Protein AF-A0A1I5Y0S0-F1 (afdb_monomer)

Foldseek 3Di:
DDFQQADWDWDADPVRDTDIDGLVCLLVQHWDQDPVRDIDGRHDVPCPSVVVRVVVVVVVVVVVVVVVVVVD

pLDDT: mean 87.16, std 6.03, range [52.88, 92.38]

Nearest PDB structures (foldseek):
  4ola-assembly1_A  TM=5.461E-01  e=3.060E+00  Homo sapiens
  4adx-assembly1_4  TM=3.972E-01  e=1.571E+00  Methanothermobacter thermautotrophicus str. Delta H
  6qik-assembly1_g  TM=3.978E-01  e=7.784E+00  Saccharomyces cerevisiae

Structure (mmCIF, N/CA/C/O backbone):
data_AF-A0A1I5Y0S0-F1
#
_entry.id   AF-A0A1I5Y0S0-F1
#
loop_
_atom_site.group_PDB
_atom_site.id
_atom_site.type_symbol
_atom_site.label_atom_id
_atom_site.label_alt_id
_atom_site.label_comp_id
_atom_site.label_asym_id
_atom_site.label_entity_id
_atom_site.label_seq_id
_atom_site.pdbx_PDB_ins_code
_atom_site.Cartn_x
_atom_site.Cartn_y
_atom_site.Cartn_z
_atom_site.occupancy
_atom_site.B_iso_or_equiv
_atom_site.auth_seq_id
_atom_site.auth_comp_id
_atom_site.auth_asym_id
_atom_site.auth_atom_id
_atom_site.pdbx_PDB_model_num
ATOM 1 N N . MET A 1 1 ? -11.417 -5.536 12.314 1.00 71.69 1 MET A N 1
ATOM 2 C CA . MET A 1 1 ? -10.996 -4.122 12.284 1.00 71.69 1 MET A CA 1
ATOM 3 C C . MET A 1 1 ? -10.490 -3.806 10.886 1.00 71.69 1 MET A C 1
ATOM 5 O O . MET A 1 1 ? -9.601 -4.508 10.414 1.00 71.69 1 MET A O 1
ATOM 9 N N . PHE A 1 2 ? -11.105 -2.832 10.215 1.00 83.00 2 PHE A N 1
ATOM 10 C CA . PHE A 1 2 ? -10.672 -2.352 8.900 1.00 83.00 2 PHE A CA 1
ATOM 11 C C . PHE A 1 2 ? -9.261 -1.747 8.987 1.00 83.00 2 PHE A C 1
ATOM 13 O O . PHE A 1 2 ? -8.932 -1.111 9.991 1.00 83.00 2 PHE A O 1
ATOM 20 N N . ASP A 1 3 ? -8.430 -1.973 7.968 1.00 84.38 3 ASP A N 1
ATOM 21 C CA . ASP A 1 3 ? -7.073 -1.428 7.900 1.00 84.38 3 ASP A CA 1
ATOM 22 C C . ASP A 1 3 ? -6.684 -1.099 6.455 1.00 84.38 3 ASP A C 1
ATOM 24 O O . ASP A 1 3 ? -6.328 -1.984 5.673 1.00 84.38 3 ASP A O 1
ATOM 28 N N . LEU A 1 4 ? -6.713 0.192 6.125 1.00 88.12 4 LEU A N 1
ATOM 29 C CA . LEU A 1 4 ? -6.380 0.704 4.799 1.00 88.12 4 LEU A CA 1
ATOM 30 C C . LEU A 1 4 ? -4.911 0.469 4.426 1.00 88.12 4 LEU A C 1
ATOM 32 O O . LEU A 1 4 ? -4.574 0.450 3.252 1.00 88.12 4 LEU A O 1
ATOM 36 N N . SER A 1 5 ? -4.005 0.252 5.383 1.00 87.19 5 SER A N 1
ATOM 37 C CA . SER A 1 5 ? -2.592 0.010 5.053 1.00 87.19 5 SER A CA 1
ATOM 38 C C . SER A 1 5 ? -2.385 -1.268 4.224 1.00 87.19 5 SER A C 1
ATOM 40 O O . SER A 1 5 ? -1.426 -1.365 3.456 1.00 87.19 5 SER A O 1
ATOM 42 N N . LYS A 1 6 ? -3.311 -2.229 4.343 1.00 90.50 6 LYS A N 1
ATOM 43 C CA . LYS A 1 6 ? -3.280 -3.530 3.660 1.00 90.50 6 LYS A CA 1
ATOM 44 C C . LYS A 1 6 ? -3.966 -3.520 2.293 1.00 90.50 6 LYS A C 1
ATOM 46 O O . LYS A 1 6 ? -3.915 -4.538 1.602 1.00 90.50 6 LYS A O 1
ATOM 51 N N . GLU A 1 7 ? -4.595 -2.407 1.913 1.00 89.06 7 GLU A N 1
ATOM 52 C CA . GLU A 1 7 ? -5.186 -2.234 0.583 1.00 89.06 7 GLU A CA 1
ATOM 53 C C . GLU A 1 7 ? -4.127 -2.381 -0.506 1.00 89.06 7 GLU A C 1
ATOM 55 O O . GLU A 1 7 ? -2.978 -1.945 -0.349 1.00 89.06 7 GLU A O 1
ATOM 60 N N . LYS A 1 8 ? -4.530 -3.018 -1.605 1.00 90.81 8 LYS A N 1
ATOM 61 C CA . LYS A 1 8 ? -3.654 -3.347 -2.727 1.00 90.81 8 LYS A CA 1
ATOM 62 C C . LYS A 1 8 ? -3.780 -2.274 -3.798 1.00 90.81 8 LYS A C 1
ATOM 64 O O . LYS A 1 8 ? -4.879 -1.903 -4.189 1.00 90.81 8 LYS A O 1
ATOM 69 N N . ILE A 1 9 ? -2.646 -1.824 -4.311 1.00 88.12 9 ILE A N 1
ATOM 70 C CA . ILE A 1 9 ? -2.549 -0.872 -5.411 1.00 88.12 9 ILE A CA 1
ATOM 71 C C . ILE A 1 9 ? -1.810 -1.506 -6.586 1.00 88.12 9 ILE A C 1
ATOM 73 O O . ILE A 1 9 ? -0.830 -2.237 -6.409 1.00 88.12 9 ILE A O 1
ATOM 77 N N . ASP A 1 10 ? -2.279 -1.193 -7.790 1.00 91.00 10 ASP A N 1
ATOM 78 C CA . ASP A 1 10 ? -1.617 -1.578 -9.028 1.00 91.00 10 ASP A CA 1
ATOM 79 C C . ASP A 1 10 ? -0.525 -0.564 -9.372 1.00 91.00 10 ASP A C 1
ATOM 81 O O . ASP A 1 10 ? -0.779 0.619 -9.599 1.00 91.00 10 ASP A O 1
ATOM 85 N N . VAL A 1 11 ? 0.707 -1.052 -9.459 1.00 88.81 11 VAL A N 1
ATOM 86 C CA . VAL A 1 11 ? 1.884 -0.282 -9.851 1.00 88.81 11 VAL A CA 1
ATOM 87 C C . VAL A 1 11 ? 2.305 -0.743 -11.236 1.00 88.81 11 VAL A C 1
ATOM 89 O O . VAL A 1 11 ? 2.756 -1.875 -11.430 1.00 88.81 11 VAL A O 1
ATOM 92 N N . LYS A 1 12 ? 2.139 0.131 -12.227 1.00 89.06 12 LYS A N 1
ATOM 93 C CA . LYS A 1 12 ? 2.551 -0.149 -13.601 1.00 89.06 12 LYS A CA 1
ATOM 94 C C . LYS A 1 12 ? 4.034 0.177 -13.772 1.00 89.06 12 LYS A C 1
ATOM 96 O O . LYS A 1 12 ? 4.474 1.271 -13.442 1.00 89.06 12 LYS A O 1
ATOM 101 N N . CYS A 1 13 ? 4.786 -0.781 -14.298 1.00 87.31 13 CYS A N 1
ATOM 102 C CA . CYS A 1 13 ? 6.151 -0.582 -14.761 1.00 87.31 13 CYS A CA 1
ATOM 103 C C . CYS A 1 13 ? 6.154 -0.018 -16.188 1.00 87.31 13 CYS A C 1
ATOM 105 O O . CYS A 1 13 ? 5.262 -0.335 -16.978 1.00 87.31 13 CYS A O 1
ATOM 107 N N . ASP A 1 14 ? 7.201 0.719 -16.553 1.00 85.50 14 ASP A N 1
ATOM 108 C CA . ASP A 1 14 ? 7.380 1.281 -17.900 1.00 85.50 14 ASP A CA 1
ATOM 109 C C . ASP A 1 14 ? 7.393 0.209 -19.001 1.00 85.50 14 ASP A C 1
ATOM 111 O O . ASP A 1 14 ? 6.912 0.442 -20.105 1.00 85.50 14 ASP A O 1
ATOM 115 N N . CYS A 1 15 ? 7.834 -1.015 -18.687 1.00 87.62 15 CYS A N 1
ATOM 116 C CA . CYS A 1 15 ? 7.758 -2.159 -19.606 1.00 87.62 15 CYS A CA 1
ATOM 117 C C . CYS A 1 15 ? 6.330 -2.702 -19.834 1.00 87.62 15 CYS A C 1
ATOM 119 O O . CYS A 1 15 ? 6.152 -3.716 -20.505 1.00 87.62 15 CYS A O 1
ATOM 121 N N . GLY A 1 16 ? 5.309 -2.089 -19.227 1.00 88.25 16 GLY A N 1
ATOM 122 C CA . GLY A 1 16 ? 3.903 -2.474 -19.350 1.00 88.25 16 GLY A CA 1
ATOM 123 C C . GLY A 1 16 ? 3.425 -3.524 -18.342 1.00 88.25 16 GLY A C 1
ATOM 124 O O . GLY A 1 16 ? 2.218 -3.738 -18.227 1.00 88.25 16 GLY A O 1
ATOM 125 N N . ARG A 1 17 ? 4.330 -4.149 -17.574 1.00 88.12 17 ARG A N 1
ATOM 126 C CA . ARG A 1 17 ? 3.971 -5.104 -16.510 1.00 88.12 17 ARG A CA 1
ATOM 127 C C . ARG A 1 17 ? 3.311 -4.397 -15.328 1.00 88.12 17 ARG A C 1
ATOM 129 O O . ARG A 1 17 ? 3.680 -3.279 -14.976 1.00 88.12 17 ARG A O 1
ATOM 136 N N . LYS A 1 18 ? 2.350 -5.071 -14.697 1.00 90.94 18 LYS A N 1
ATOM 137 C CA . LYS A 1 18 ? 1.698 -4.611 -13.467 1.00 90.94 18 LYS A CA 1
ATOM 138 C C . LYS A 1 18 ? 2.260 -5.364 -12.268 1.00 90.94 18 LYS A C 1
ATOM 140 O O . LYS A 1 18 ? 2.492 -6.569 -12.341 1.00 90.94 18 LYS A O 1
ATOM 145 N N . HIS A 1 19 ? 2.441 -4.646 -11.172 1.00 89.81 19 HIS A N 1
ATOM 146 C CA . HIS A 1 19 ? 2.848 -5.180 -9.884 1.00 89.81 19 HIS A CA 1
ATOM 147 C C . HIS A 1 19 ? 1.798 -4.822 -8.849 1.00 89.81 19 HIS A C 1
ATOM 149 O O . HIS A 1 19 ? 1.284 -3.709 -8.845 1.00 89.81 19 HIS A O 1
ATOM 155 N N . ILE A 1 20 ? 1.517 -5.759 -7.955 1.00 91.88 20 ILE A N 1
ATOM 156 C CA . ILE A 1 20 ? 0.631 -5.516 -6.825 1.00 91.88 20 ILE A CA 1
ATOM 157 C C . ILE A 1 20 ? 1.506 -5.114 -5.643 1.00 91.88 20 ILE A C 1
ATOM 159 O O . ILE A 1 20 ? 2.388 -5.872 -5.235 1.00 91.88 20 ILE A O 1
ATOM 163 N N . ALA A 1 21 ? 1.258 -3.928 -5.103 1.00 90.88 21 ALA A N 1
ATOM 164 C CA . ALA A 1 21 ? 1.868 -3.440 -3.873 1.00 90.88 21 ALA A CA 1
ATOM 165 C C . ALA A 1 21 ? 0.781 -3.082 -2.864 1.00 90.88 21 ALA A C 1
ATOM 167 O O . ALA A 1 21 ? -0.389 -2.996 -3.218 1.00 90.88 21 ALA A O 1
ATOM 168 N N . THR A 1 22 ? 1.151 -2.868 -1.608 1.00 91.94 22 THR A N 1
ATOM 169 C CA . THR A 1 22 ? 0.225 -2.330 -0.604 1.00 91.94 22 THR A CA 1
ATOM 170 C C . THR A 1 22 ? 0.456 -0.841 -0.371 1.00 91.94 22 THR A C 1
ATOM 172 O O . THR A 1 22 ? 1.550 -0.325 -0.621 1.00 91.94 22 THR A O 1
ATOM 175 N N . LEU A 1 23 ? -0.543 -0.139 0.171 1.00 88.81 23 LEU A N 1
ATOM 176 C CA . LEU A 1 23 ? -0.335 1.228 0.669 1.00 88.81 23 LEU A CA 1
ATOM 177 C C . LEU A 1 23 ? 0.758 1.272 1.749 1.00 88.81 23 LEU A C 1
ATOM 179 O O . LEU A 1 23 ? 1.549 2.215 1.790 1.00 88.81 23 LEU A O 1
ATOM 183 N N . GLN A 1 24 ? 0.878 0.221 2.565 1.00 89.56 24 GLN A N 1
ATOM 184 C CA . GLN A 1 24 ? 1.977 0.071 3.515 1.00 89.56 24 GLN A CA 1
ATOM 185 C C . GLN A 1 24 ? 3.348 -0.001 2.826 1.00 89.56 24 GLN A C 1
ATOM 187 O O . GLN A 1 24 ? 4.299 0.613 3.311 1.00 89.56 24 GLN A O 1
ATOM 192 N N . ASP A 1 25 ? 3.472 -0.707 1.698 1.00 90.69 25 ASP A N 1
ATOM 193 C CA . ASP A 1 25 ? 4.721 -0.750 0.927 1.00 90.69 25 ASP A CA 1
ATOM 194 C C . ASP A 1 25 ? 5.113 0.651 0.417 1.00 90.69 25 ASP A C 1
ATOM 196 O O . ASP A 1 25 ? 6.298 0.994 0.427 1.00 90.69 25 ASP A O 1
ATOM 200 N N . ALA A 1 26 ? 4.133 1.483 0.040 1.00 87.19 26 ALA A N 1
ATOM 201 C CA . ALA A 1 26 ? 4.364 2.873 -0.358 1.00 87.19 26 ALA A CA 1
ATOM 202 C C . ALA A 1 26 ? 4.796 3.763 0.819 1.00 87.19 26 ALA A C 1
ATOM 204 O O . ALA A 1 26 ? 5.769 4.510 0.704 1.00 87.19 26 ALA A O 1
ATOM 205 N N . ILE A 1 27 ? 4.147 3.623 1.981 1.00 87.12 27 ILE A N 1
ATOM 206 C CA . ILE A 1 27 ? 4.538 4.312 3.225 1.00 87.12 27 ILE A CA 1
ATOM 207 C C . ILE A 1 27 ? 5.963 3.924 3.646 1.00 87.12 27 ILE A C 1
ATOM 209 O O . ILE A 1 27 ? 6.728 4.769 4.115 1.00 87.12 27 ILE A O 1
ATOM 213 N N . ASN A 1 28 ? 6.326 2.652 3.467 1.00 89.94 28 ASN A N 1
ATOM 214 C CA . ASN A 1 28 ? 7.648 2.112 3.787 1.00 89.94 28 ASN A CA 1
ATOM 215 C C . ASN A 1 28 ? 8.705 2.407 2.713 1.00 89.94 28 ASN A C 1
ATOM 217 O O . ASN A 1 28 ? 9.855 2.006 2.876 1.00 89.94 28 ASN A O 1
ATOM 221 N N . ARG A 1 29 ? 8.335 3.101 1.629 1.00 88.69 29 ARG A N 1
ATOM 222 C CA . ARG A 1 29 ? 9.213 3.439 0.499 1.00 88.69 29 ARG A CA 1
ATOM 223 C C . ARG A 1 29 ? 9.908 2.228 -0.123 1.00 88.69 29 ARG A C 1
ATOM 225 O O . ARG A 1 29 ? 11.090 2.275 -0.469 1.00 88.69 29 ARG A O 1
ATOM 232 N N . LYS A 1 30 ? 9.184 1.115 -0.219 1.00 90.62 30 LYS A N 1
ATOM 233 C CA . LYS A 1 30 ? 9.720 -0.134 -0.754 1.00 90.62 30 LYS A CA 1
ATOM 234 C C . LYS A 1 30 ? 10.067 0.021 -2.232 1.00 90.62 30 LYS A C 1
ATOM 236 O O . LYS A 1 30 ? 9.346 0.665 -2.993 1.00 90.62 30 LYS A O 1
ATOM 241 N N . THR A 1 31 ? 11.145 -0.632 -2.644 1.00 92.00 31 THR A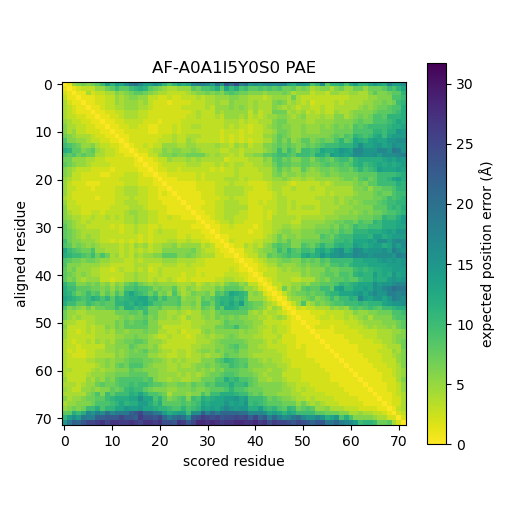 N 1
ATOM 242 C CA . THR A 1 31 ? 11.536 -0.725 -4.051 1.00 92.00 31 THR A CA 1
ATOM 243 C C . THR A 1 31 ? 11.040 -2.041 -4.635 1.00 92.00 31 THR A C 1
ATOM 245 O O . THR A 1 31 ? 11.346 -3.115 -4.115 1.00 92.00 31 THR A O 1
ATOM 248 N N . ILE A 1 32 ? 10.284 -1.968 -5.728 1.00 90.06 32 ILE A N 1
ATOM 249 C CA . ILE A 1 32 ? 9.855 -3.127 -6.511 1.00 90.06 32 ILE A CA 1
ATOM 250 C C . ILE A 1 32 ? 10.858 -3.327 -7.640 1.00 90.06 32 ILE A C 1
ATOM 252 O O . ILE A 1 32 ? 11.034 -2.453 -8.488 1.00 90.06 32 ILE A O 1
ATOM 256 N N . LYS A 1 33 ? 11.497 -4.497 -7.670 1.00 91.06 33 LYS A N 1
ATOM 257 C CA . LYS A 1 33 ? 12.352 -4.895 -8.786 1.00 91.06 33 LYS A CA 1
ATOM 258 C C . LYS A 1 33 ? 11.494 -5.545 -9.863 1.00 91.06 33 LYS A C 1
ATOM 260 O O . LYS A 1 33 ? 10.942 -6.625 -9.652 1.00 91.06 33 LYS A O 1
ATOM 265 N N . CYS A 1 34 ? 11.374 -4.890 -11.011 1.00 88.94 34 CYS A N 1
ATOM 266 C CA . CYS A 1 34 ? 10.706 -5.473 -12.162 1.00 88.94 34 CYS A CA 1
ATOM 267 C C . CYS A 1 34 ? 11.653 -6.428 -12.896 1.00 88.94 34 CYS A C 1
ATOM 269 O O . CYS A 1 34 ? 12.858 -6.201 -13.004 1.00 88.94 34 CYS A O 1
ATOM 271 N N . SER A 1 35 ? 11.096 -7.491 -13.464 1.00 87.69 35 SER A N 1
ATOM 272 C CA . SER A 1 35 ? 11.822 -8.465 -14.282 1.00 87.69 35 SER A CA 1
ATOM 273 C C . SER A 1 35 ? 12.335 -7.903 -15.616 1.00 87.69 35 SER A C 1
ATOM 275 O O . SER A 1 35 ? 13.078 -8.592 -16.302 1.00 87.69 35 SER A O 1
ATOM 277 N N . CYS A 1 36 ? 11.975 -6.671 -15.996 1.00 87.38 36 CYS A N 1
ATOM 278 C CA . CYS A 1 36 ? 12.613 -5.951 -17.105 1.00 87.38 36 CYS A CA 1
ATOM 279 C C . CYS A 1 36 ? 13.927 -5.251 -16.708 1.00 87.38 36 CYS A C 1
ATOM 281 O O . CYS A 1 36 ? 14.552 -4.624 -17.554 1.00 87.38 36 CYS A O 1
ATOM 283 N N . GLY A 1 37 ? 14.328 -5.317 -15.432 1.00 88.44 37 GLY A N 1
ATOM 284 C CA . GLY A 1 37 ? 15.534 -4.668 -14.906 1.00 88.44 37 GLY A CA 1
ATOM 285 C C . GLY A 1 37 ? 15.287 -3.314 -14.234 1.00 88.44 37 GLY A C 1
ATOM 286 O O . GLY A 1 37 ? 16.160 -2.834 -13.515 1.00 88.44 37 GLY A O 1
ATOM 287 N N . THR A 1 38 ? 14.099 -2.722 -14.394 1.00 89.44 38 THR A N 1
ATOM 288 C CA . THR A 1 38 ? 13.745 -1.435 -13.775 1.00 89.44 38 THR A CA 1
ATOM 289 C C . THR A 1 38 ? 13.428 -1.594 -12.289 1.00 89.44 38 THR A C 1
ATOM 291 O O . THR A 1 38 ? 12.700 -2.506 -11.888 1.00 89.44 38 THR A O 1
ATOM 294 N N . ASN A 1 39 ? 13.917 -0.660 -11.474 1.00 89.50 39 ASN A N 1
ATOM 295 C CA . ASN A 1 39 ? 13.542 -0.530 -10.070 1.00 89.50 39 ASN A CA 1
ATOM 296 C C . ASN A 1 39 ? 12.489 0.572 -9.924 1.00 89.50 39 ASN A C 1
ATOM 298 O O . ASN A 1 39 ? 12.750 1.723 -10.263 1.00 89.50 39 ASN A O 1
ATOM 302 N N . ILE A 1 40 ? 11.316 0.227 -9.399 1.00 88.06 40 ILE A N 1
ATOM 303 C CA . ILE A 1 40 ? 10.244 1.182 -9.110 1.00 88.06 40 ILE A CA 1
ATOM 304 C C . ILE A 1 40 ? 10.285 1.473 -7.617 1.00 88.06 40 ILE A C 1
ATOM 306 O O . ILE A 1 40 ? 9.943 0.614 -6.802 1.00 88.06 40 ILE A O 1
ATOM 310 N N . GLN A 1 41 ? 10.721 2.672 -7.247 1.00 88.19 41 GLN A N 1
ATOM 311 C CA . GLN A 1 41 ? 10.664 3.111 -5.861 1.00 88.19 41 GLN A CA 1
ATOM 312 C C . GLN A 1 41 ? 9.270 3.657 -5.568 1.00 88.19 41 GLN A C 1
ATOM 314 O O . GLN A 1 41 ? 8.851 4.658 -6.149 1.00 88.19 41 GLN A O 1
ATOM 319 N N . LEU A 1 42 ? 8.546 3.004 -4.661 1.00 86.94 42 LEU A N 1
ATOM 320 C CA . LEU A 1 42 ? 7.294 3.557 -4.167 1.00 86.94 42 LEU A CA 1
ATOM 321 C C . LEU A 1 42 ? 7.623 4.759 -3.283 1.00 86.94 42 LEU A C 1
ATOM 323 O O . LEU A 1 42 ? 8.490 4.671 -2.413 1.00 86.94 42 LEU A O 1
ATOM 327 N N . ASN A 1 43 ? 6.948 5.883 -3.500 1.00 81.56 43 ASN A N 1
ATOM 328 C CA . ASN A 1 43 ? 7.179 7.090 -2.720 1.00 81.56 43 ASN A CA 1
ATOM 329 C C . ASN A 1 43 ? 5.855 7.681 -2.238 1.00 81.56 43 ASN A C 1
ATOM 331 O O . ASN A 1 43 ? 4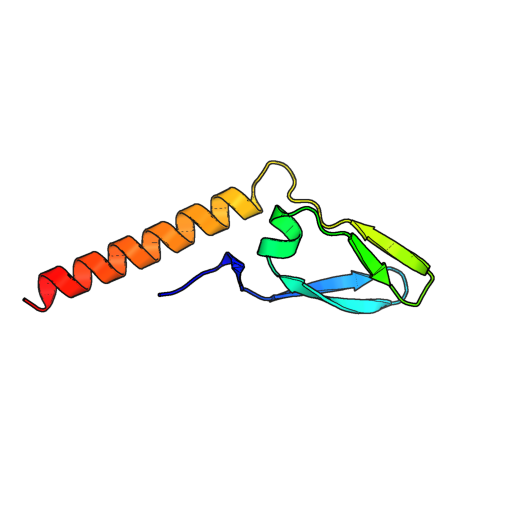.975 8.003 -3.032 1.00 81.56 43 ASN A O 1
ATOM 335 N N . ASP A 1 44 ? 5.742 7.853 -0.925 1.00 77.31 44 ASP A N 1
ATOM 336 C CA . ASP A 1 44 ? 4.670 8.616 -0.297 1.00 77.31 44 ASP A CA 1
ATOM 337 C C . ASP A 1 44 ? 5.048 10.105 -0.270 1.00 77.31 44 ASP A C 1
ATOM 339 O O . ASP A 1 44 ? 5.598 10.629 0.711 1.00 77.31 44 ASP A O 1
ATOM 343 N N . ASN A 1 45 ? 4.787 10.785 -1.389 1.00 75.44 45 ASN A N 1
ATOM 344 C CA . ASN A 1 45 ? 5.017 12.219 -1.504 1.00 75.44 45 ASN A CA 1
ATOM 345 C C . ASN A 1 45 ? 4.184 12.975 -0.458 1.00 75.44 45 ASN A C 1
ATOM 347 O O . ASN A 1 45 ? 2.964 12.825 -0.361 1.00 75.44 45 ASN A O 1
ATOM 351 N N . ASN A 1 46 ? 4.876 13.797 0.335 1.00 75.88 46 ASN A N 1
ATOM 352 C CA . ASN A 1 46 ? 4.304 14.617 1.404 1.00 75.88 46 ASN A CA 1
ATOM 353 C C . ASN A 1 46 ? 3.530 13.840 2.492 1.00 75.88 46 ASN A C 1
ATOM 355 O O . ASN A 1 46 ? 2.653 14.399 3.147 1.00 75.88 46 ASN A O 1
ATOM 359 N N . ARG A 1 47 ? 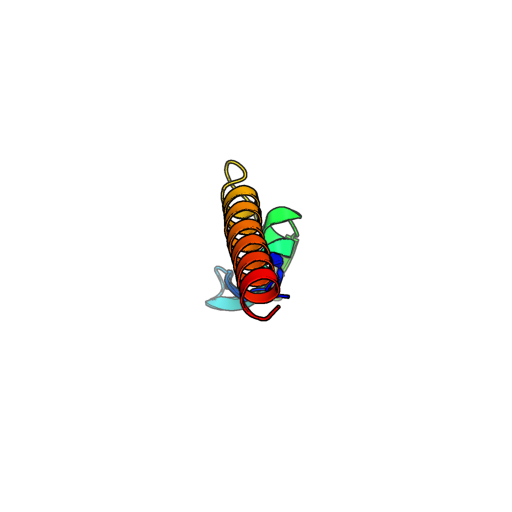3.840 12.550 2.705 1.00 79.38 47 ARG A N 1
ATOM 360 C CA . ARG A 1 47 ? 3.152 11.697 3.698 1.00 79.38 47 ARG A CA 1
ATOM 361 C C . ARG A 1 47 ? 1.630 11.625 3.490 1.00 79.38 47 ARG A C 1
ATOM 363 O O . ARG A 1 47 ? 0.884 11.409 4.449 1.00 79.38 47 ARG A O 1
ATOM 370 N N . SER A 1 48 ? 1.165 11.864 2.267 1.00 81.00 48 SER A N 1
ATOM 371 C CA . SER A 1 48 ? -0.255 11.928 1.923 1.00 81.00 48 SER A CA 1
ATOM 372 C C . SER A 1 48 ? -0.934 10.570 2.100 1.00 81.00 48 SER A C 1
ATOM 374 O O . SER A 1 48 ? -1.99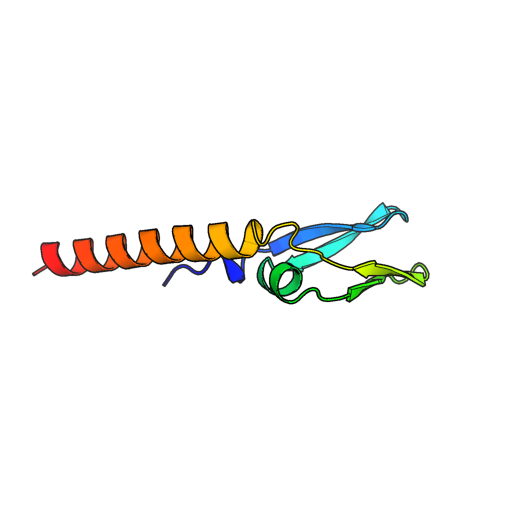9 10.502 2.717 1.00 81.00 48 SER A O 1
ATOM 376 N N . ALA A 1 49 ? -0.278 9.484 1.680 1.00 81.19 49 ALA A N 1
ATOM 377 C CA . ALA A 1 49 ? -0.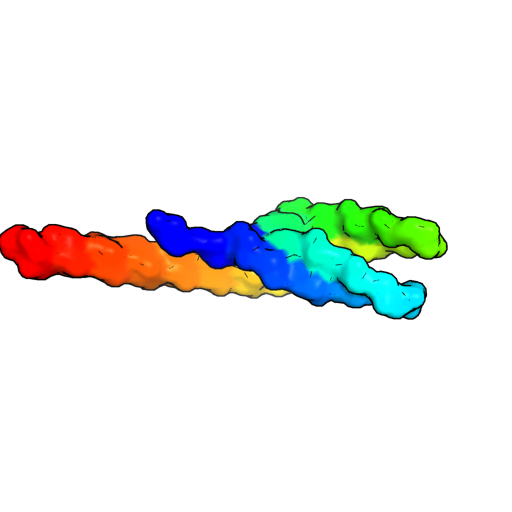773 8.127 1.880 1.00 81.19 49 ALA A CA 1
ATOM 378 C C . ALA A 1 49 ? -0.771 7.759 3.368 1.00 81.19 49 ALA A C 1
ATOM 380 O O . ALA A 1 49 ? -1.778 7.270 3.880 1.00 81.19 49 ALA A O 1
ATOM 381 N N . ARG A 1 50 ? 0.307 8.067 4.105 1.00 85.81 50 ARG A N 1
ATOM 382 C CA . ARG A 1 50 ? 0.359 7.851 5.561 1.00 85.81 50 ARG A CA 1
ATOM 383 C C . ARG A 1 50 ? -0.761 8.590 6.296 1.00 85.81 50 ARG A C 1
ATOM 385 O O . ARG A 1 50 ? -1.373 8.015 7.195 1.00 85.81 50 ARG A O 1
ATOM 392 N N . LYS A 1 51 ? -1.013 9.856 5.951 1.00 87.44 51 LYS A N 1
ATOM 393 C CA . LYS A 1 51 ? -2.067 10.655 6.585 1.00 87.44 51 LYS A CA 1
ATOM 394 C C . LYS A 1 51 ? -3.448 10.079 6.275 1.00 87.44 51 LYS A C 1
ATOM 396 O O . LYS A 1 51 ? -4.199 9.813 7.205 1.00 87.44 51 LYS A O 1
ATOM 401 N N . GLY A 1 52 ? -3.736 9.798 5.003 1.00 86.56 52 GLY A N 1
ATOM 402 C CA . GLY A 1 52 ? -5.016 9.218 4.589 1.00 86.56 52 GLY A CA 1
ATOM 403 C C . GLY A 1 52 ? -5.297 7.863 5.242 1.00 86.56 52 GLY A C 1
ATOM 404 O O . GLY A 1 52 ? -6.386 7.656 5.772 1.00 86.56 52 GLY A O 1
ATOM 405 N N 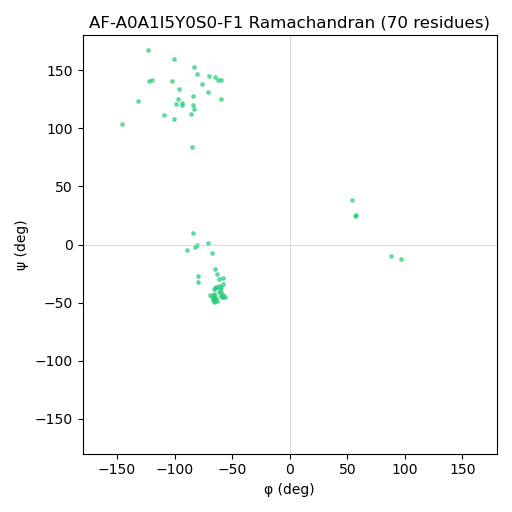. VAL A 1 53 ? -4.301 6.969 5.291 1.00 88.50 53 VAL A N 1
ATOM 406 C CA . VAL A 1 53 ? -4.416 5.670 5.978 1.00 88.50 53 VAL A CA 1
ATOM 407 C C . VAL A 1 53 ? -4.735 5.852 7.461 1.00 88.50 53 VAL A C 1
ATOM 409 O O . VAL A 1 53 ? -5.630 5.185 7.976 1.00 88.50 53 VAL A O 1
ATOM 412 N N . ASN A 1 54 ? -4.049 6.769 8.147 1.00 88.69 54 ASN A N 1
ATOM 413 C CA . ASN A 1 54 ? -4.296 7.026 9.565 1.00 88.69 54 ASN A CA 1
ATOM 414 C C . ASN A 1 54 ? -5.689 7.610 9.825 1.00 88.69 54 ASN A C 1
ATOM 416 O O . ASN A 1 54 ? -6.379 7.137 10.729 1.00 88.69 54 ASN A O 1
ATOM 420 N N . ASP A 1 55 ? -6.100 8.608 9.042 1.00 91.19 55 ASP A N 1
ATOM 421 C CA . ASP A 1 55 ? -7.382 9.292 9.217 1.00 91.19 55 ASP A CA 1
ATOM 422 C C . ASP A 1 55 ? -8.550 8.324 8.975 1.00 91.19 55 ASP A C 1
ATOM 424 O O . ASP A 1 55 ? -9.455 8.220 9.803 1.00 91.19 55 ASP A O 1
ATOM 428 N N . ILE A 1 56 ? -8.489 7.528 7.903 1.00 89.25 56 ILE A N 1
ATOM 429 C CA . ILE A 1 56 ? -9.527 6.542 7.580 1.00 89.25 56 ILE A CA 1
ATOM 430 C C . ILE A 1 56 ? -9.573 5.432 8.638 1.00 89.25 56 ILE A C 1
ATOM 432 O O . ILE A 1 56 ? -10.646 5.118 9.157 1.00 89.25 56 ILE A O 1
ATOM 436 N N . ASN A 1 57 ? -8.422 4.869 9.023 1.00 89.94 57 ASN A N 1
ATOM 437 C CA . ASN A 1 57 ? -8.372 3.841 10.066 1.00 89.94 57 ASN A CA 1
ATOM 438 C C . ASN A 1 57 ? -8.933 4.353 11.402 1.00 89.94 57 ASN A C 1
ATOM 440 O O . ASN A 1 57 ? -9.593 3.600 12.121 1.00 89.94 57 ASN A O 1
ATOM 444 N N . LYS A 1 58 ? -8.699 5.629 11.734 1.00 91.81 58 LYS A N 1
ATOM 445 C CA . LYS A 1 58 ? -9.277 6.268 12.919 1.00 91.81 58 LYS A CA 1
ATOM 446 C C . LYS A 1 58 ? -10.800 6.363 12.820 1.00 91.81 58 LYS A C 1
ATOM 448 O O . LYS A 1 58 ? -11.472 5.924 13.747 1.00 91.81 58 LYS A O 1
ATOM 453 N N . VAL A 1 59 ? -11.339 6.842 11.698 1.00 91.38 59 VAL A N 1
ATOM 454 C CA . VAL A 1 59 ? -12.795 6.946 11.485 1.00 91.38 59 VAL A CA 1
ATOM 455 C C . VAL A 1 59 ? -13.483 5.590 11.661 1.00 91.38 59 VAL A C 1
ATOM 457 O O . VAL A 1 59 ? -14.484 5.501 12.368 1.00 91.38 59 VAL A O 1
ATOM 460 N N . PHE A 1 60 ? -12.929 4.513 11.096 1.00 90.62 60 PHE A N 1
ATOM 461 C CA . PHE A 1 60 ? -13.506 3.174 11.263 1.00 90.62 60 PHE A CA 1
ATOM 462 C C . PHE A 1 60 ? -13.456 2.672 12.711 1.00 90.62 60 PHE A C 1
ATOM 464 O O . PHE A 1 60 ? -14.408 2.039 13.165 1.00 90.62 60 PHE A O 1
ATOM 471 N N . ARG A 1 61 ? -12.384 2.970 13.458 1.00 90.12 61 ARG A N 1
ATOM 472 C CA . ARG A 1 61 ? -12.306 2.642 14.893 1.00 90.12 61 ARG A CA 1
ATOM 473 C C . ARG A 1 61 ? -13.323 3.427 15.713 1.00 90.12 61 ARG A C 1
ATOM 475 O O . ARG A 1 61 ? -13.970 2.851 16.583 1.00 90.12 61 ARG A O 1
ATOM 482 N N . ASP A 1 62 ? -13.475 4.717 15.440 1.00 91.88 62 ASP A N 1
ATOM 483 C CA . ASP A 1 62 ? -14.426 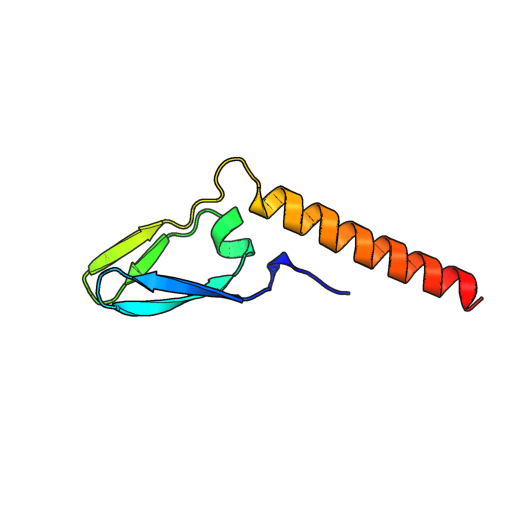5.579 16.146 1.00 91.88 62 ASP A CA 1
ATOM 484 C C . ASP A 1 62 ? -15.874 5.148 15.862 1.00 91.88 62 ASP A C 1
ATOM 486 O O . ASP A 1 62 ? -16.702 5.086 16.777 1.00 91.88 62 ASP A O 1
ATOM 490 N N . LEU A 1 63 ? -16.160 4.744 14.622 1.00 91.31 63 LEU A N 1
ATOM 491 C CA . LEU A 1 63 ? -17.439 4.165 14.225 1.00 91.31 63 LEU A CA 1
ATOM 492 C C . LEU A 1 63 ? -17.709 2.837 14.952 1.00 91.31 63 LEU A C 1
ATOM 494 O O . LEU A 1 63 ? -18.771 2.665 15.548 1.00 91.31 63 LEU A O 1
ATOM 498 N N . GLU A 1 64 ? -16.735 1.921 14.972 1.00 89.62 64 GLU A N 1
ATOM 499 C CA . GLU A 1 64 ? -16.833 0.646 15.697 1.00 89.62 64 GLU A CA 1
ATOM 500 C C . GLU A 1 64 ? -17.087 0.870 17.198 1.00 89.62 64 GLU A C 1
ATOM 502 O O . GLU A 1 64 ? -17.948 0.223 17.796 1.00 89.62 64 GLU A O 1
ATOM 507 N N . ASN A 1 65 ? -16.381 1.824 17.809 1.00 91.81 65 ASN A N 1
ATOM 508 C CA . ASN A 1 65 ? -16.569 2.195 19.2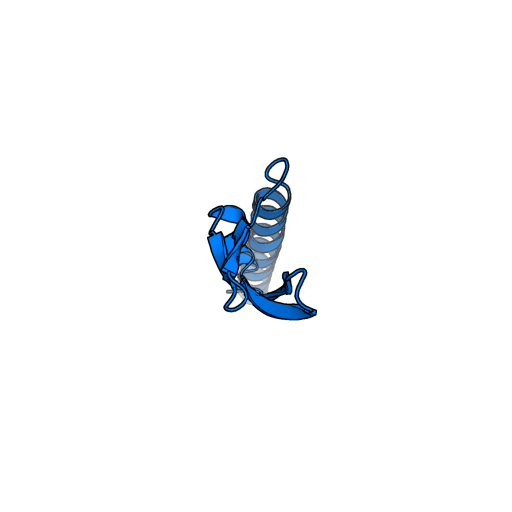10 1.00 91.81 65 ASN A CA 1
ATOM 509 C C . ASN A 1 65 ? -17.959 2.782 19.478 1.00 91.81 65 ASN A C 1
ATOM 511 O O . ASN A 1 65 ? -18.541 2.520 20.530 1.00 91.81 65 ASN A O 1
ATOM 515 N N . THR A 1 66 ? -18.500 3.559 18.540 1.00 92.38 66 THR A N 1
ATOM 516 C CA . THR A 1 66 ? -19.852 4.121 18.641 1.00 92.38 66 THR A CA 1
ATOM 517 C C . THR A 1 66 ? -20.901 3.014 18.588 1.00 92.38 66 THR A C 1
ATOM 519 O O . THR A 1 66 ? -21.744 2.936 19.478 1.00 92.38 66 THR A O 1
ATOM 522 N N . PHE A 1 67 ? -20.800 2.086 17.632 1.00 90.62 67 PHE A N 1
ATOM 523 C CA . PHE A 1 67 ? -21.701 0.932 17.566 1.00 90.62 67 PHE A CA 1
ATOM 524 C C . PHE A 1 67 ? -21.629 0.056 18.823 1.00 90.62 67 PHE A C 1
ATOM 526 O O . PHE A 1 67 ? -22.665 -0.347 19.345 1.00 90.62 67 PHE A O 1
ATOM 533 N N . LYS A 1 68 ? -20.430 -0.176 19.375 1.00 89.38 68 LYS A N 1
ATOM 534 C CA . LYS A 1 68 ? -20.262 -0.907 20.646 1.00 89.38 68 LYS A CA 1
ATOM 535 C C . LYS A 1 68 ? -20.931 -0.221 21.840 1.00 89.38 68 LYS A C 1
ATOM 537 O O . LYS A 1 68 ? -21.312 -0.908 22.782 1.00 89.38 68 LYS A O 1
ATOM 542 N N . LYS A 1 69 ? -21.041 1.112 21.829 1.00 89.88 69 LYS A N 1
ATOM 543 C CA . LYS A 1 69 ? -21.743 1.880 22.870 1.00 89.88 69 LYS A CA 1
ATOM 544 C C . LYS A 1 69 ? -23.260 1.867 22.688 1.00 89.88 69 LYS A C 1
ATOM 546 O O . LYS A 1 69 ? -23.956 1.908 23.687 1.00 89.88 69 LYS A O 1
ATOM 551 N N . LEU A 1 70 ? -23.748 1.820 21.447 1.00 85.38 70 LEU A N 1
ATOM 552 C CA . LEU A 1 70 ? -25.182 1.779 21.130 1.00 85.38 70 LEU A CA 1
ATOM 553 C C . LEU A 1 70 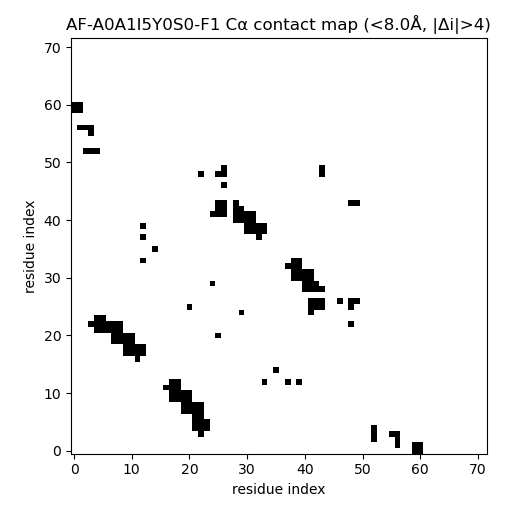? -25.801 0.384 21.293 1.00 85.38 70 LEU A C 1
ATOM 555 O O . LEU A 1 70 ? -26.995 0.274 21.529 1.00 85.38 70 LEU A O 1
ATOM 559 N N . GLY A 1 71 ? -25.005 -0.679 21.147 1.00 73.31 71 GLY A N 1
ATOM 560 C CA . GLY A 1 71 ? -25.437 -2.062 21.379 1.00 73.31 71 GLY A CA 1
ATOM 561 C C . GLY A 1 71 ? -25.383 -2.516 22.844 1.00 73.31 71 GLY A C 1
ATOM 562 O O . GLY A 1 71 ? -25.488 -3.717 23.090 1.00 73.31 71 GLY A O 1
ATOM 563 N N . LYS A 1 72 ? -25.155 -1.593 23.787 1.00 52.88 72 LYS A N 1
ATOM 564 C CA . LYS A 1 72 ? -25.224 -1.817 25.236 1.00 52.88 72 LYS A CA 1
ATOM 565 C C . LYS A 1 72 ? -26.467 -1.168 25.818 1.00 52.88 72 LYS A C 1
ATOM 567 O O . LYS A 1 72 ? -26.761 -0.029 25.401 1.00 52.88 72 LYS A O 1
#

Secondary structure (DSSP, 8-state):
---GGG-EEEEE-TTS-EEEEEHHHHHTTPEEE-TTS-EEE---GGGHHHHHHHHHHHHHHHHHHHHHHHT-

Radius of gyration: 16.37 Å; Cα contacts (8 Å, |Δi|>4): 81; chains: 1; bounding box: 41×23×45 Å

Mean predicted aligned error: 5.98 Å

Sequence (72 aa):
MFDLSKEKIDVKCDCGRKHIATLQDAINRKTIKCSCGTNIQLNDNNRSARKGVNDINKVFRDLENTFKKLGK

Organism: NCBI:txid1079859

Solvent-accessible surface area (backbone atoms only — not comparable to full-atom values): 4264 Å² total; per-residue (Å²): 132,82,60,55,45,72,42,77,42,83,44,74,44,94,89,72,50,75,42,83,44,32,48,42,42,26,62,68,47,41,69,48,78,43,95,86,71,51,73,47,69,35,70,46,70,90,46,48,58,54,49,52,35,50,54,52,37,46,51,55,50,54,50,53,52,49,52,61,56,69,77,100